Protein AF-A0AAD8MDJ8-F1 (afdb_monomer)

pLDDT: mean 72.43, std 22.53, range [22.5, 95.06]

Foldseek 3Di:
DDDDDDDDDPVPPPDDDLQDALDWPDPPDPADEDADQDQAADPVNVVVCVVRVHSYYDHPPVVVVVVCVVVVHDDDTDWGQDGNPDPDDRVVSNVVRVVSRVVVVVVVVVVVCVVCVPDDPVRD

Solvent-accessible surface area (backbone atoms only — not comparable to full-atom values): 8045 Å² total; per-residue (Å²): 134,91,80,88,85,72,96,75,65,87,90,61,83,82,79,83,76,90,89,53,67,73,42,73,56,76,87,76,65,98,72,31,74,37,62,43,94,53,92,73,80,52,75,67,53,49,53,51,33,62,76,58,62,37,80,45,78,47,64,48,64,59,62,53,50,51,56,24,60,77,70,73,48,85,89,87,86,58,64,40,37,49,54,88,93,48,97,58,61,59,72,58,38,29,64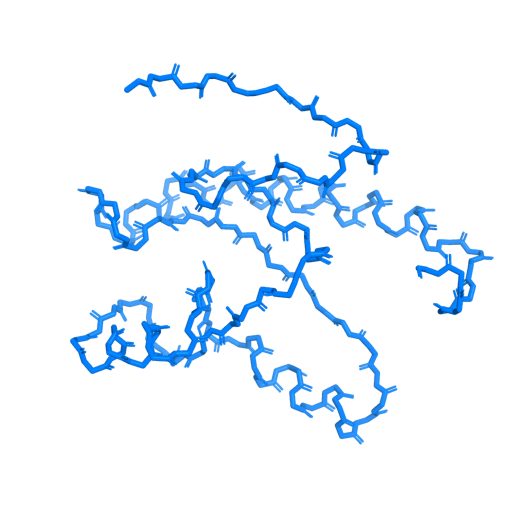,72,30,42,67,61,32,50,56,49,46,52,53,50,51,52,52,49,52,62,66,45,62,97,57,57,78,92,74,107

Radius of gyration: 15.6 Å; Cα contacts (8 Å, |Δi|>4): 116; chains: 1; bounding box: 33×32×45 Å

Structure (mmCIF, N/CA/C/O backbone):
data_AF-A0AAD8MDJ8-F1
#
_entry.id   AF-A0AAD8MDJ8-F1
#
loop_
_atom_site.group_PDB
_atom_site.id
_atom_site.type_symbol
_atom_site.label_atom_id
_atom_site.label_alt_id
_atom_site.label_comp_id
_atom_site.label_asym_id
_atom_site.label_entity_id
_atom_site.label_seq_id
_atom_site.pdbx_PDB_ins_code
_atom_site.Cartn_x
_atom_site.Cartn_y
_atom_site.Cartn_z
_atom_site.occupancy
_atom_site.B_iso_or_equiv
_atom_site.auth_seq_id
_atom_site.auth_comp_id
_atom_site.auth_asym_id
_atom_site.auth_atom_id
_atom_site.pdbx_PDB_model_num
ATOM 1 N N . MET A 1 1 ? -5.016 0.147 -24.666 1.00 30.67 1 MET A N 1
ATOM 2 C CA . MET A 1 1 ? -6.167 1.063 -24.477 1.00 30.67 1 MET A CA 1
ATOM 3 C C . MET A 1 1 ? -5.884 1.910 -23.249 1.00 30.67 1 MET A C 1
ATOM 5 O O . MET A 1 1 ? -5.880 1.381 -22.150 1.00 30.67 1 MET A O 1
ATOM 9 N N . THR A 1 2 ? -5.582 3.192 -23.434 1.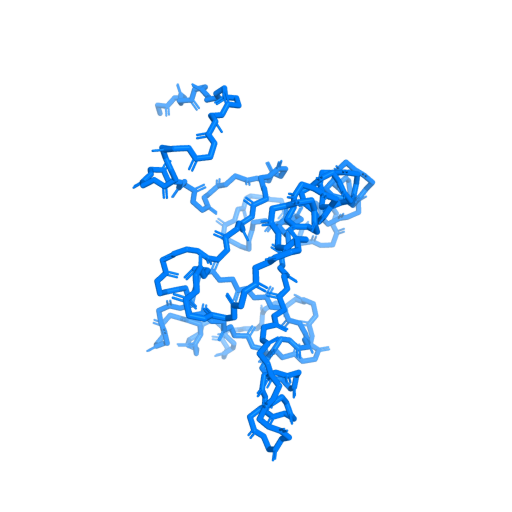00 23.31 2 THR A N 1
ATOM 10 C CA . THR A 1 2 ? -5.227 4.114 -22.348 1.00 23.31 2 THR A CA 1
ATOM 11 C C . THR A 1 2 ? -6.493 4.562 -21.631 1.00 23.31 2 THR A C 1
ATOM 13 O O . THR A 1 2 ? -7.296 5.297 -22.203 1.00 23.31 2 THR A O 1
ATOM 16 N N . LYS A 1 3 ? -6.698 4.114 -20.391 1.00 22.94 3 LYS A N 1
ATOM 17 C CA . LYS A 1 3 ? -7.757 4.655 -19.536 1.00 22.94 3 LYS A CA 1
ATOM 18 C C . LYS A 1 3 ? -7.152 5.696 -18.600 1.00 22.94 3 LYS A C 1
ATOM 20 O O . LYS A 1 3 ? -6.310 5.369 -17.770 1.00 22.94 3 LYS A O 1
ATOM 25 N N . ILE A 1 4 ? -7.540 6.951 -18.789 1.00 22.50 4 ILE A N 1
ATOM 26 C CA . ILE A 1 4 ? -7.231 8.078 -17.902 1.00 22.50 4 ILE A CA 1
ATOM 27 C C . ILE A 1 4 ? -8.256 8.029 -16.766 1.00 22.50 4 ILE A C 1
ATOM 29 O O . ILE A 1 4 ? -9.451 7.980 -17.054 1.00 22.50 4 ILE A O 1
ATOM 33 N N . TYR A 1 5 ? -7.818 8.051 -15.505 1.00 29.84 5 TYR A N 1
ATOM 34 C CA . TYR A 1 5 ? -8.729 8.120 -14.360 1.00 29.84 5 TYR A CA 1
ATOM 35 C C . TYR A 1 5 ? -8.388 9.284 -13.434 1.00 29.84 5 TYR A C 1
ATOM 37 O O . TYR A 1 5 ? -7.246 9.724 -13.331 1.00 29.84 5 TYR A O 1
ATOM 45 N N . ARG A 1 6 ? -9.455 9.812 -12.839 1.00 24.86 6 ARG A N 1
ATOM 46 C CA . ARG A 1 6 ? -9.582 11.064 -12.094 1.00 24.86 6 ARG A CA 1
ATOM 47 C C . ARG A 1 6 ? -9.872 10.702 -10.635 1.00 24.86 6 ARG A C 1
ATOM 49 O O . ARG A 1 6 ? -10.579 9.726 -10.415 1.00 24.86 6 ARG A O 1
ATOM 56 N N . LEU A 1 7 ? -9.377 11.493 -9.679 1.00 28.75 7 LEU A N 1
ATOM 57 C CA . LEU A 1 7 ? -9.684 11.376 -8.242 1.00 28.75 7 LEU A CA 1
ATOM 58 C C . LEU A 1 7 ? -11.177 11.082 -7.999 1.00 28.75 7 LEU A C 1
ATOM 60 O O . LEU A 1 7 ? -12.029 11.868 -8.425 1.00 28.75 7 LEU A O 1
ATOM 64 N N . VAL A 1 8 ? -11.477 9.967 -7.323 1.00 29.80 8 VAL A N 1
ATOM 65 C CA . VAL A 1 8 ? -12.847 9.534 -7.008 1.00 29.80 8 VAL A CA 1
ATOM 66 C C . VAL A 1 8 ? -13.108 9.706 -5.502 1.00 29.80 8 VAL A C 1
ATOM 68 O O . VAL A 1 8 ? -12.273 9.299 -4.697 1.00 29.80 8 VAL A O 1
ATOM 71 N N . PRO A 1 9 ? -14.232 10.321 -5.086 1.00 27.47 9 PRO A N 1
ATOM 72 C CA . PRO A 1 9 ? -14.586 10.471 -3.673 1.00 27.47 9 PRO A CA 1
ATOM 73 C C . PRO A 1 9 ? -14.870 9.126 -2.975 1.00 27.47 9 PRO A C 1
ATOM 75 O O . PRO A 1 9 ? -15.373 8.189 -3.597 1.00 27.47 9 PRO A O 1
ATOM 78 N N . MET A 1 10 ? -14.622 9.077 -1.655 1.00 33.41 10 MET A N 1
ATOM 79 C CA . MET A 1 10 ? -14.717 7.898 -0.764 1.00 33.41 10 MET A CA 1
ATOM 80 C C . MET A 1 10 ? -16.022 7.078 -0.837 1.00 33.41 10 MET A C 1
ATOM 82 O O . MET A 1 10 ? -16.058 5.950 -0.362 1.00 33.41 10 MET A O 1
ATOM 86 N N . SER A 1 11 ? -17.100 7.593 -1.428 1.00 31.06 11 SER A N 1
ATOM 87 C CA . SER A 1 11 ? -18.355 6.850 -1.612 1.00 31.06 11 SER A CA 1
ATOM 88 C C . SER A 1 11 ? -18.330 5.836 -2.767 1.00 31.06 11 SER A C 1
ATOM 90 O O . SER A 1 11 ? -19.312 5.126 -2.963 1.00 31.06 11 SER A O 1
ATOM 92 N N . SER A 1 12 ? -17.246 5.776 -3.551 1.00 32.59 12 SER A N 1
ATOM 93 C CA . SER A 1 12 ? -17.175 5.009 -4.809 1.00 32.59 12 SER A CA 1
ATOM 94 C C . SER A 1 12 ? -15.964 4.062 -4.896 1.00 32.59 12 SER A C 1
ATOM 96 O O . SER A 1 12 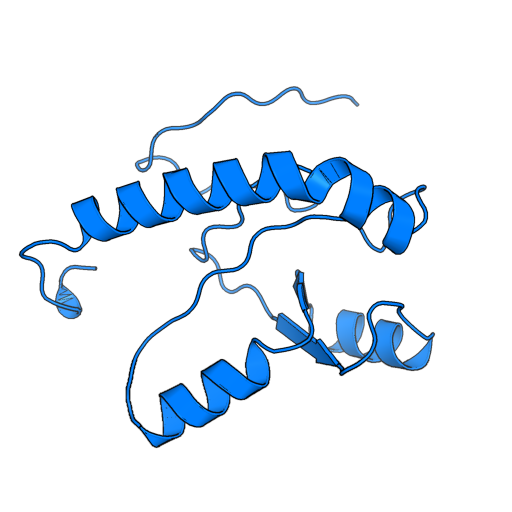? -15.519 3.744 -5.993 1.00 32.59 12 SER A O 1
ATOM 98 N N . VAL A 1 13 ? -15.427 3.602 -3.759 1.00 39.31 13 VAL A N 1
ATOM 99 C CA . VAL A 1 13 ? -14.199 2.773 -3.624 1.00 39.31 13 VAL A CA 1
ATOM 100 C C . VAL A 1 13 ? -14.381 1.326 -4.146 1.00 39.31 13 VAL A C 1
ATOM 102 O O . VAL A 1 13 ? -13.808 0.392 -3.616 1.00 39.31 13 VAL A O 1
ATOM 105 N N . LYS A 1 14 ? -15.209 1.098 -5.173 1.00 30.16 14 LYS A N 1
ATOM 106 C CA . LYS A 1 14 ? -15.484 -0.242 -5.730 1.00 30.16 14 LYS A CA 1
ATOM 107 C C . LYS A 1 14 ? -14.780 -0.548 -7.054 1.00 30.16 14 LYS A C 1
ATOM 109 O O . LYS A 1 14 ? -14.906 -1.661 -7.540 1.00 30.16 14 LYS A O 1
ATOM 114 N N . ASP A 1 15 ? -14.049 0.406 -7.630 1.00 34.50 15 ASP A N 1
ATOM 115 C CA . ASP A 1 15 ? -13.434 0.255 -8.956 1.00 34.50 15 ASP A CA 1
ATOM 116 C C . ASP A 1 15 ? -11.986 0.786 -8.965 1.00 34.50 15 ASP A C 1
ATOM 118 O O . ASP A 1 15 ? -11.718 1.857 -9.518 1.00 34.50 15 ASP A O 1
ATOM 122 N N . MET A 1 16 ? -11.040 0.076 -8.334 1.00 40.84 16 MET A N 1
ATOM 123 C CA . MET A 1 16 ? -9.625 0.479 -8.305 1.00 40.84 16 MET A CA 1
ATOM 124 C C . MET A 1 16 ? -8.720 -0.532 -9.024 1.00 40.84 16 MET A C 1
ATOM 126 O O . MET A 1 16 ? -8.819 -1.735 -8.814 1.00 40.84 16 MET A O 1
ATOM 130 N N . ASP A 1 17 ? -7.867 -0.017 -9.913 1.00 41.00 17 ASP A N 1
ATOM 131 C CA . ASP A 1 17 ? -7.021 -0.771 -10.846 1.00 41.00 17 ASP A CA 1
ATOM 132 C C . ASP A 1 17 ? -5.572 -0.801 -10.331 1.00 41.00 17 ASP A C 1
ATOM 134 O O . ASP A 1 17 ? -4.942 0.252 -10.207 1.00 41.00 17 ASP A O 1
ATOM 138 N N . SER A 1 18 ? -5.062 -1.992 -10.003 1.00 41.53 18 SER A N 1
ATOM 139 C CA . SER A 1 18 ? -3.753 -2.224 -9.372 1.00 41.53 18 SER A CA 1
ATOM 140 C C . SER A 1 18 ? -2.554 -2.047 -10.313 1.00 41.53 18 SER A C 1
ATOM 142 O O . SER A 1 18 ? -1.416 -2.171 -9.874 1.00 41.53 18 SER A O 1
ATOM 144 N N . THR A 1 19 ? -2.768 -1.740 -11.597 1.00 38.84 19 THR A N 1
ATOM 145 C CA . THR A 1 19 ? -1.709 -1.756 -12.622 1.00 38.84 19 THR A CA 1
ATOM 146 C C . THR A 1 19 ? -1.076 -0.382 -12.910 1.00 38.84 19 THR A C 1
ATOM 148 O O . THR A 1 19 ? -0.642 -0.141 -14.041 1.00 38.84 19 THR A O 1
ATOM 151 N N . LYS A 1 20 ? -1.080 0.582 -11.970 1.00 41.00 20 LYS A N 1
ATOM 152 C CA . LYS A 1 20 ? -0.523 1.934 -12.214 1.00 41.00 20 LYS A CA 1
ATOM 153 C C . LYS A 1 20 ? 0.279 2.521 -11.045 1.00 41.00 20 LYS A C 1
ATOM 155 O O . LYS A 1 20 ? -0.244 2.576 -9.931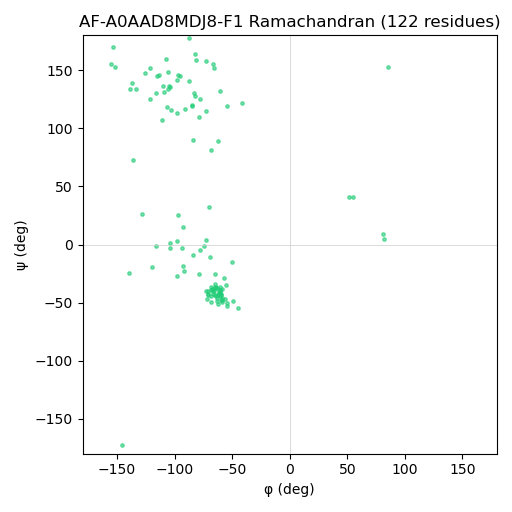 1.00 41.00 20 LYS A O 1
ATOM 160 N N . PRO A 1 21 ? 1.467 3.101 -11.307 1.00 39.34 21 PRO A N 1
ATOM 161 C CA . PRO A 1 21 ? 2.221 3.842 -10.298 1.00 39.34 21 PRO A CA 1
ATOM 162 C C . PRO A 1 21 ? 1.487 5.124 -9.873 1.00 39.34 21 PRO A C 1
ATOM 164 O O . PRO A 1 21 ? 0.667 5.667 -10.623 1.00 39.34 21 PRO A O 1
ATOM 167 N N . GLY A 1 22 ? 1.760 5.626 -8.665 1.00 37.78 22 GLY A N 1
ATOM 168 C CA . GLY A 1 22 ? 1.168 6.880 -8.171 1.00 37.78 22 GLY A CA 1
ATOM 169 C C . GLY A 1 22 ? -0.252 6.755 -7.603 1.00 37.78 22 GLY A C 1
ATOM 170 O O . GLY A 1 22 ? -0.894 7.772 -7.346 1.00 37.78 22 GLY A O 1
ATOM 171 N N . HIS A 1 23 ? -0.756 5.533 -7.424 1.00 42.56 23 HIS A N 1
ATOM 172 C CA . HIS A 1 23 ? -2.083 5.265 -6.870 1.00 42.56 23 HIS A CA 1
ATOM 173 C C . HIS A 1 23 ? -1.956 4.768 -5.422 1.00 42.56 23 HIS A C 1
ATOM 175 O O . HIS A 1 23 ? -1.099 3.948 -5.092 1.00 42.56 23 HIS A O 1
ATOM 181 N N . ILE A 1 24 ? -2.809 5.286 -4.538 1.00 39.31 24 ILE A N 1
ATOM 182 C CA . ILE A 1 24 ? -2.897 4.822 -3.151 1.00 39.31 24 ILE A CA 1
ATOM 183 C C . ILE A 1 24 ? -3.827 3.620 -3.138 1.00 39.31 24 ILE A C 1
ATOM 185 O O . ILE A 1 24 ? -5.007 3.754 -3.465 1.00 39.31 24 ILE A O 1
ATOM 189 N N . MET A 1 25 ? -3.316 2.463 -2.728 1.00 40.38 25 MET A N 1
ATOM 190 C CA . MET A 1 25 ? -4.160 1.306 -2.472 1.00 40.38 25 MET A CA 1
ATOM 191 C C . MET A 1 25 ? -4.722 1.396 -1.054 1.00 40.38 25 MET A C 1
ATOM 193 O O . MET A 1 25 ? -4.109 0.956 -0.086 1.00 40.38 25 MET A O 1
ATOM 197 N N . LEU A 1 26 ? -5.890 2.028 -0.916 1.00 36.94 26 LEU A N 1
ATOM 198 C CA . LEU A 1 26 ? -6.682 1.922 0.306 1.00 36.94 26 LEU A CA 1
ATOM 199 C C . LEU A 1 26 ? -7.293 0.517 0.351 1.00 36.94 26 LEU A C 1
ATOM 201 O O . LEU A 1 26 ? -8.079 0.147 -0.519 1.00 36.94 26 LEU A O 1
ATOM 205 N N . LEU A 1 27 ? -6.879 -0.264 1.347 1.00 41.06 27 LEU A N 1
ATOM 206 C CA . LEU A 1 27 ? -7.310 -1.638 1.595 1.00 41.06 27 LEU A CA 1
ATOM 207 C C . LEU A 1 27 ? -8.816 -1.699 1.889 1.00 41.06 27 LEU A C 1
ATOM 209 O O . LEU A 1 27 ? -9.225 -1.578 3.040 1.00 41.06 27 LEU A O 1
ATOM 213 N N . ALA A 1 28 ? -9.639 -1.852 0.851 1.00 31.59 28 ALA A N 1
ATOM 214 C CA . ALA A 1 28 ? -11.087 -2.047 0.980 1.00 31.59 28 ALA A CA 1
ATOM 215 C C . ALA A 1 28 ? -11.583 -3.378 0.380 1.00 31.59 28 ALA A C 1
ATOM 217 O O . ALA A 1 28 ? -12.638 -3.861 0.782 1.00 31.59 28 ALA A O 1
ATOM 218 N N . ASP A 1 29 ? -10.802 -4.002 -0.506 1.00 31.59 29 ASP A N 1
ATOM 219 C CA . ASP A 1 29 ? -11.052 -5.336 -1.069 1.00 31.59 29 ASP A CA 1
ATOM 220 C C . ASP A 1 29 ? -10.051 -6.354 -0.479 1.00 31.59 29 ASP A C 1
ATOM 222 O O . ASP A 1 29 ? -9.020 -5.926 0.052 1.00 31.59 29 ASP A O 1
ATOM 226 N N . PRO A 1 30 ? -10.318 -7.680 -0.506 1.00 45.19 30 PRO A N 1
ATOM 227 C CA . PRO A 1 30 ? -9.416 -8.692 0.048 1.00 45.19 30 PRO A CA 1
ATOM 228 C C . PRO A 1 30 ? -8.135 -8.775 -0.792 1.00 45.19 30 PRO A C 1
ATOM 230 O O . PRO A 1 30 ? -7.988 -9.611 -1.674 1.00 45.19 30 PRO A O 1
ATOM 233 N N . ILE A 1 31 ? -7.223 -7.851 -0.527 1.00 53.59 31 ILE A N 1
ATOM 234 C CA . ILE A 1 31 ? -5.912 -7.744 -1.148 1.00 53.59 31 ILE A CA 1
ATOM 235 C C . ILE A 1 31 ? -4.969 -8.659 -0.377 1.00 53.59 31 ILE A C 1
ATOM 237 O O . ILE A 1 31 ? -4.753 -8.471 0.824 1.00 53.59 31 ILE A O 1
ATOM 241 N N . THR A 1 32 ? -4.390 -9.639 -1.066 1.00 60.09 32 THR A N 1
ATOM 242 C CA . THR A 1 32 ? -3.352 -10.484 -0.480 1.00 60.09 32 TH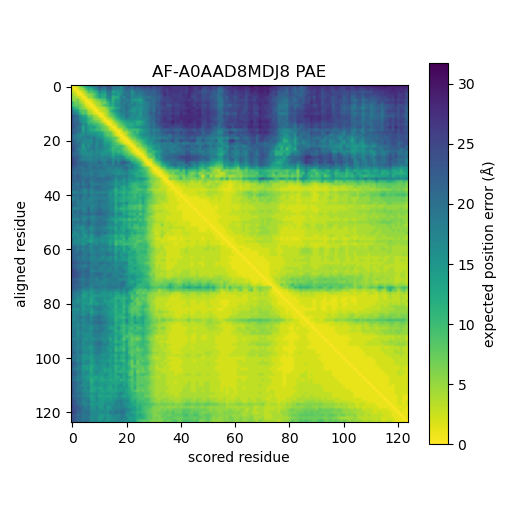R A CA 1
ATOM 243 C C . THR A 1 32 ? -1.997 -9.784 -0.584 1.00 60.09 32 THR A C 1
ATOM 245 O O . THR A 1 32 ? -1.606 -9.299 -1.648 1.00 60.09 32 THR A O 1
ATOM 248 N N . PHE A 1 33 ? -1.280 -9.725 0.538 1.00 63.66 33 PHE A N 1
ATOM 249 C CA . PHE A 1 33 ? 0.085 -9.209 0.616 1.00 63.66 33 PHE A CA 1
ATOM 250 C C . PHE A 1 33 ? 1.094 -10.343 0.516 1.00 63.66 33 PHE A C 1
ATOM 252 O O . PHE A 1 33 ? 0.891 -11.414 1.096 1.00 63.66 33 PHE A O 1
ATOM 259 N N . LYS A 1 34 ? 2.233 -10.076 -0.126 1.00 72.25 34 LYS A N 1
ATOM 260 C CA . LYS A 1 34 ? 3.420 -10.915 0.028 1.00 72.25 34 LYS A CA 1
ATOM 261 C C . LYS A 1 34 ? 4.598 -10.105 0.559 1.00 72.25 34 LYS A C 1
ATOM 263 O O . LYS A 1 34 ? 5.013 -9.134 -0.064 1.00 72.25 34 LYS A O 1
ATOM 268 N N . VAL A 1 35 ? 5.158 -10.583 1.670 1.00 68.81 35 VAL A N 1
ATOM 269 C CA . VAL A 1 35 ? 6.398 -10.072 2.262 1.00 68.81 35 VAL A CA 1
ATOM 270 C C . VAL A 1 35 ? 7.595 -10.921 1.860 1.00 68.81 35 VAL A C 1
ATOM 272 O O . VAL A 1 35 ? 7.514 -12.156 1.826 1.00 68.81 35 VAL A O 1
ATOM 275 N N . GLY A 1 36 ? 8.706 -10.236 1.614 1.00 80.25 36 GLY A N 1
ATOM 276 C CA . GLY A 1 36 ? 10.060 -10.769 1.707 1.00 80.25 36 GLY A CA 1
ATOM 277 C C . GLY A 1 36 ? 11.049 -9.630 1.957 1.00 80.25 36 GLY A C 1
ATOM 278 O O . GLY A 1 36 ? 10.783 -8.501 1.567 1.00 80.25 36 GLY A O 1
ATOM 279 N N . ASP A 1 37 ? 12.208 -9.918 2.547 1.00 88.44 37 ASP A N 1
ATOM 280 C CA . ASP A 1 37 ? 13.209 -8.899 2.929 1.00 88.44 37 ASP A CA 1
ATOM 281 C C . ASP A 1 37 ? 13.973 -8.281 1.737 1.00 88.44 37 ASP A C 1
ATOM 283 O O . ASP A 1 37 ? 14.932 -7.529 1.908 1.00 88.44 37 ASP A O 1
ATOM 287 N N . SER A 1 38 ? 13.611 -8.657 0.509 1.00 89.75 38 SER A N 1
ATOM 288 C CA . SER A 1 38 ? 14.267 -8.216 -0.723 1.00 89.75 38 SER A CA 1
ATOM 289 C C . SER A 1 38 ? 13.358 -7.278 -1.498 1.00 89.75 38 SER A C 1
ATOM 291 O O . SER A 1 38 ? 12.176 -7.570 -1.665 1.00 89.75 38 SER A O 1
ATOM 293 N N . LEU A 1 39 ? 13.911 -6.181 -2.021 1.00 87.31 39 LEU A N 1
ATOM 294 C CA . LEU A 1 39 ? 13.181 -5.262 -2.900 1.00 87.31 39 LEU A CA 1
ATOM 295 C C . LEU A 1 39 ? 12.870 -5.922 -4.250 1.00 87.31 39 LEU A C 1
ATOM 297 O O . LEU A 1 39 ? 11.717 -5.940 -4.677 1.00 87.31 39 LEU A O 1
ATOM 301 N N . GLU A 1 40 ? 13.883 -6.525 -4.866 1.00 87.62 40 GLU A N 1
ATOM 302 C CA . GLU A 1 40 ? 13.746 -7.259 -6.124 1.00 87.62 40 GLU A CA 1
ATOM 303 C C . GLU A 1 40 ? 13.018 -8.596 -5.922 1.00 87.62 40 GLU A C 1
ATOM 305 O O . GLU A 1 40 ? 12.975 -9.142 -4.817 1.00 87.62 40 GLU A O 1
ATOM 310 N N . MET A 1 41 ? 12.443 -9.124 -7.002 1.00 86.25 41 MET A N 1
ATOM 311 C CA . MET A 1 41 ? 11.703 -10.386 -7.011 1.00 86.25 41 MET A CA 1
ATOM 312 C C . MET A 1 41 ? 12.528 -11.468 -7.709 1.00 86.25 41 MET A C 1
ATOM 314 O O . MET A 1 41 ? 12.837 -11.351 -8.895 1.00 86.25 41 MET A O 1
ATOM 318 N N . CYS A 1 42 ? 12.888 -12.537 -6.995 1.00 88.56 42 CYS A N 1
ATOM 319 C CA . CYS A 1 42 ? 13.456 -13.716 -7.650 1.00 88.56 42 CYS A CA 1
ATOM 320 C C . CYS A 1 42 ? 12.339 -14.621 -8.217 1.00 88.56 42 CYS A C 1
ATOM 322 O O . CYS A 1 42 ? 11.183 -14.503 -7.803 1.00 88.56 42 CYS A O 1
ATOM 324 N N . PRO A 1 43 ? 12.643 -15.570 -9.125 1.00 90.06 43 PRO A N 1
ATOM 325 C CA . PRO A 1 43 ? 11.624 -16.462 -9.695 1.00 90.06 43 PRO A CA 1
ATOM 326 C C . PRO A 1 43 ? 10.852 -17.277 -8.644 1.00 90.06 43 PRO A C 1
ATOM 328 O O . PRO A 1 43 ? 9.693 -17.642 -8.838 1.00 90.06 43 PRO A O 1
ATOM 331 N N . GLN A 1 44 ? 11.489 -17.580 -7.510 1.00 90.06 44 GLN A N 1
ATOM 332 C CA . GLN A 1 44 ? 10.832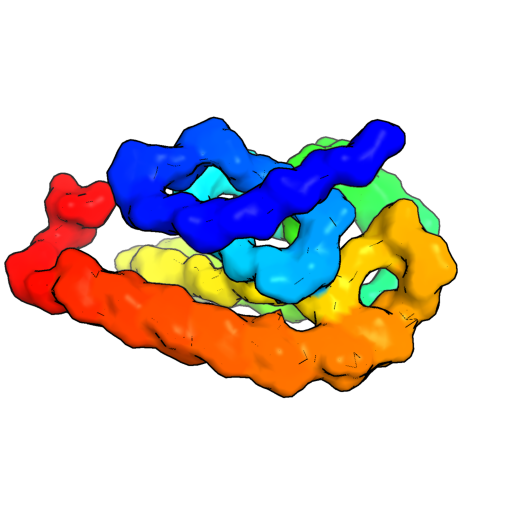 -18.242 -6.388 1.00 90.06 44 GLN A CA 1
ATOM 333 C C . GLN A 1 44 ? 9.804 -17.314 -5.730 1.00 90.06 44 GLN A C 1
ATOM 335 O O . GLN A 1 44 ? 8.679 -17.752 -5.488 1.00 90.06 44 GLN A O 1
ATOM 340 N N . ASP A 1 45 ? 10.146 -16.046 -5.497 1.00 85.69 45 ASP A N 1
ATOM 341 C CA . ASP A 1 45 ? 9.219 -15.052 -4.943 1.00 85.69 45 ASP A CA 1
ATOM 342 C C . ASP A 1 45 ? 8.010 -14.858 -5.860 1.00 85.69 45 ASP A C 1
ATOM 344 O O . ASP A 1 45 ? 6.877 -14.893 -5.383 1.00 85.69 45 ASP A O 1
ATOM 348 N N . GLU A 1 46 ? 8.240 -14.757 -7.172 1.00 85.94 46 GLU A N 1
ATOM 349 C CA . GLU A 1 46 ? 7.189 -14.657 -8.192 1.00 85.94 46 GLU A CA 1
ATOM 350 C C . GLU A 1 46 ? 6.210 -15.835 -8.105 1.00 85.94 46 GLU A C 1
ATOM 352 O O . GLU A 1 46 ? 4.994 -15.647 -8.043 1.00 85.94 46 GLU A O 1
ATOM 357 N N . SER A 1 47 ? 6.732 -17.063 -8.005 1.00 86.06 47 SER A N 1
ATOM 358 C CA . SER A 1 47 ? 5.892 -18.257 -7.874 1.00 86.06 47 SER A CA 1
ATOM 359 C C . SER A 1 47 ? 5.012 -18.223 -6.619 1.00 86.06 47 SER A C 1
ATOM 361 O O . SER A 1 47 ? 3.852 -18.636 -6.668 1.00 86.06 47 SER A O 1
ATOM 363 N N . PHE A 1 48 ? 5.524 -17.687 -5.503 1.00 83.31 48 PHE A N 1
ATOM 364 C CA . PHE A 1 48 ? 4.742 -17.521 -4.281 1.00 83.31 48 PHE A CA 1
ATOM 365 C C . PHE A 1 48 ? 3.720 -16.393 -4.401 1.00 83.31 48 PHE A C 1
ATOM 367 O O . PHE A 1 48 ? 2.606 -16.559 -3.914 1.00 83.31 48 PHE A O 1
ATOM 374 N N . ILE A 1 49 ? 4.067 -15.271 -5.029 1.00 81.19 49 ILE A N 1
ATOM 375 C CA . ILE A 1 49 ? 3.153 -14.144 -5.261 1.00 81.19 49 ILE A CA 1
ATOM 376 C C . ILE A 1 49 ? 1.945 -14.613 -6.074 1.00 81.19 49 ILE A C 1
ATOM 378 O O . ILE A 1 49 ? 0.812 -14.431 -5.635 1.00 81.19 49 ILE A O 1
ATOM 382 N N . ILE A 1 50 ? 2.186 -15.326 -7.179 1.00 83.25 50 ILE A N 1
ATOM 383 C CA . ILE A 1 50 ? 1.131 -15.889 -8.031 1.00 83.25 50 ILE A CA 1
ATOM 384 C C . ILE A 1 50 ? 0.303 -16.928 -7.265 1.00 83.25 50 ILE A C 1
ATOM 386 O O . ILE A 1 50 ? -0.924 -16.895 -7.304 1.00 83.25 50 ILE A O 1
ATOM 390 N N . ALA A 1 51 ? 0.949 -17.845 -6.535 1.00 84.44 51 ALA A N 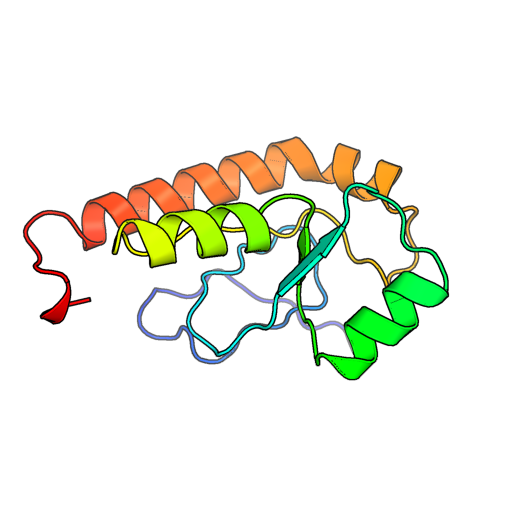1
ATOM 391 C CA . ALA A 1 51 ? 0.244 -18.893 -5.793 1.00 84.44 51 ALA A CA 1
ATOM 392 C C . ALA A 1 51 ? -0.640 -18.356 -4.653 1.00 84.44 51 ALA A C 1
ATOM 394 O O . ALA A 1 51 ? -1.588 -19.032 -4.257 1.00 84.44 51 ALA A O 1
ATOM 395 N N . ASN A 1 52 ? -0.323 -17.173 -4.117 1.00 79.50 52 ASN A N 1
ATOM 396 C CA . ASN A 1 52 ? -1.098 -16.515 -3.064 1.00 79.50 52 ASN A CA 1
ATOM 397 C C . ASN A 1 52 ? -2.063 -15.448 -3.606 1.00 79.50 52 ASN A C 1
ATOM 399 O O . ASN A 1 52 ? -2.718 -14.792 -2.803 1.00 79.50 52 ASN A O 1
ATOM 403 N N . ASP A 1 53 ? -2.161 -15.267 -4.928 1.00 80.56 53 ASP A N 1
ATOM 404 C CA . ASP A 1 53 ? -2.976 -14.212 -5.551 1.00 80.56 53 ASP A CA 1
ATOM 405 C C . ASP A 1 53 ? -2.664 -12.820 -4.961 1.00 80.56 53 ASP A C 1
ATOM 407 O O . ASP A 1 53 ? -3.547 -12.029 -4.623 1.00 80.56 53 ASP A O 1
ATOM 411 N N . ALA A 1 54 ? -1.371 -12.554 -4.727 1.00 77.81 54 ALA A N 1
ATOM 412 C CA . ALA A 1 54 ? -0.922 -11.331 -4.077 1.00 77.81 54 ALA A CA 1
ATOM 413 C C . ALA A 1 54 ? -0.935 -10.149 -5.049 1.00 77.81 54 ALA A C 1
ATOM 415 O O . ALA A 1 54 ? -0.306 -10.183 -6.103 1.00 77.81 54 ALA A O 1
ATOM 416 N N . THR A 1 55 ? -1.631 -9.080 -4.661 1.00 82.25 55 THR A N 1
ATOM 417 C CA . THR A 1 55 ? -1.740 -7.847 -5.458 1.00 82.25 55 THR A CA 1
ATOM 418 C C . THR A 1 55 ? -0.659 -6.833 -5.089 1.00 82.25 55 THR A C 1
ATOM 420 O O . THR A 1 55 ? -0.347 -5.949 -5.881 1.00 82.25 55 THR A O 1
ATOM 423 N N . VAL A 1 56 ? -0.094 -6.932 -3.880 1.00 84.75 56 VAL A N 1
ATOM 424 C CA . VAL A 1 56 ? 0.937 -6.010 -3.387 1.00 84.75 56 VAL A CA 1
ATOM 425 C C . VAL A 1 56 ? 2.085 -6.783 -2.755 1.00 84.75 56 VAL A C 1
ATOM 427 O O . VAL A 1 56 ? 1.875 -7.675 -1.928 1.00 84.75 56 VAL A O 1
ATOM 430 N N . LYS A 1 57 ? 3.308 -6.395 -3.118 1.00 85.38 57 LYS A N 1
ATOM 431 C CA . LYS A 1 57 ? 4.546 -6.846 -2.484 1.00 85.38 57 LYS A CA 1
ATOM 432 C C . LYS A 1 57 ? 5.096 -5.741 -1.589 1.00 85.38 57 LYS A C 1
ATOM 434 O O . LYS A 1 57 ? 5.159 -4.573 -1.978 1.00 85.38 57 LYS A O 1
ATOM 439 N N . ASP A 1 58 ? 5.522 -6.105 -0.393 1.00 88.31 58 ASP A N 1
ATOM 440 C CA . ASP A 1 58 ? 6.273 -5.227 0.498 1.00 88.31 58 ASP A CA 1
ATOM 441 C C . ASP A 1 58 ? 7.302 -6.018 1.312 1.00 88.31 58 ASP A C 1
ATOM 443 O O . ASP A 1 58 ? 7.564 -7.182 1.003 1.00 88.31 58 ASP A O 1
ATOM 447 N N . MET A 1 59 ? 7.952 -5.371 2.282 1.00 90.69 59 MET A N 1
ATOM 448 C CA . MET A 1 59 ? 9.003 -5.998 3.087 1.00 90.69 59 MET A CA 1
ATOM 449 C C . MET A 1 59 ? 8.616 -6.105 4.571 1.00 90.69 59 MET A C 1
ATOM 451 O O . MET A 1 59 ? 9.382 -6.655 5.349 1.00 90.69 59 MET A O 1
ATOM 455 N N . GLU A 1 60 ? 7.435 -5.620 4.981 1.00 85.81 60 GLU A N 1
ATOM 456 C CA . GLU A 1 60 ? 7.075 -5.504 6.403 1.00 85.81 60 GLU A CA 1
ATOM 457 C C . GLU A 1 60 ? 5.617 -5.875 6.741 1.00 85.81 60 GLU A C 1
ATOM 459 O O . GLU A 1 60 ? 5.323 -6.226 7.884 1.00 85.81 60 GLU A O 1
ATOM 464 N N . GLY A 1 61 ? 4.672 -5.797 5.798 1.00 81.12 61 GLY A N 1
ATOM 465 C CA . GLY A 1 61 ? 3.231 -5.820 6.079 1.00 81.12 61 GLY A CA 1
ATOM 466 C C . GLY A 1 61 ? 2.733 -7.083 6.783 1.00 81.12 61 GLY A C 1
ATOM 467 O O . GLY A 1 61 ? 1.961 -6.998 7.736 1.00 81.12 61 GLY A O 1
ATOM 468 N N . ALA A 1 62 ? 3.205 -8.258 6.368 1.00 80.44 62 ALA A N 1
ATOM 469 C CA . ALA A 1 62 ? 2.897 -9.535 7.016 1.00 80.44 62 ALA A CA 1
ATOM 470 C C . ALA A 1 62 ? 3.456 -9.630 8.446 1.00 80.44 62 ALA A C 1
ATOM 472 O O . ALA A 1 62 ? 2.780 -10.173 9.320 1.00 80.44 62 ALA A O 1
ATOM 473 N N . ASP A 1 63 ? 4.636 -9.066 8.709 1.00 84.69 63 ASP A N 1
ATOM 474 C CA . ASP A 1 63 ? 5.241 -9.067 10.045 1.00 84.69 63 ASP A CA 1
ATOM 475 C C . ASP A 1 63 ? 4.477 -8.132 10.986 1.00 84.69 63 ASP A C 1
ATOM 477 O O . ASP A 1 63 ? 4.158 -8.497 12.123 1.00 84.69 63 ASP A O 1
ATOM 481 N N . VAL A 1 64 ? 4.104 -6.947 10.488 1.00 83.06 64 VAL A N 1
ATOM 482 C CA . VAL A 1 64 ? 3.228 -6.015 11.207 1.00 83.06 64 VAL A CA 1
ATOM 483 C C . VAL A 1 64 ? 1.880 -6.674 11.489 1.00 83.06 64 VAL A C 1
ATOM 485 O O . VAL A 1 64 ? 1.434 -6.657 12.635 1.00 83.06 64 VAL A O 1
ATOM 488 N N . ALA A 1 65 ? 1.255 -7.307 10.492 1.00 80.81 65 ALA A N 1
ATOM 489 C CA . ALA A 1 65 ? -0.020 -8.006 10.650 1.00 80.81 65 ALA A CA 1
ATOM 490 C C . ALA A 1 65 ? 0.063 -9.150 11.671 1.00 80.81 65 ALA A C 1
ATOM 492 O O . ALA A 1 65 ? -0.852 -9.324 12.476 1.00 80.81 65 ALA A O 1
ATOM 493 N N . TYR A 1 66 ? 1.166 -9.899 11.677 1.00 83.31 66 TYR A N 1
ATOM 494 C CA . TYR A 1 66 ? 1.397 -10.978 12.630 1.00 83.31 66 TYR A CA 1
ATOM 495 C C . TYR A 1 66 ? 1.448 -10.457 14.071 1.00 83.31 66 TYR A C 1
ATOM 497 O O . TYR A 1 66 ? 0.718 -10.944 14.936 1.00 83.31 66 TYR A O 1
ATOM 505 N N . VAL A 1 67 ? 2.254 -9.426 14.342 1.00 86.62 67 VAL A N 1
ATOM 506 C CA . VAL A 1 67 ? 2.343 -8.831 15.688 1.00 86.62 67 VAL A CA 1
ATOM 507 C C . VAL A 1 67 ? 1.029 -8.151 16.086 1.00 86.62 67 VAL A C 1
ATOM 509 O O . VAL A 1 67 ? 0.598 -8.258 17.236 1.00 86.62 67 VAL A O 1
ATOM 512 N N . ALA A 1 68 ? 0.364 -7.491 15.141 1.00 81.25 68 ALA A N 1
ATOM 513 C CA . ALA A 1 68 ? -0.935 -6.865 15.340 1.00 81.25 68 ALA A CA 1
ATOM 514 C C . ALA A 1 68 ? -2.007 -7.897 15.737 1.00 81.25 68 ALA A C 1
ATOM 516 O O . ALA A 1 68 ? -2.752 -7.660 16.689 1.00 81.25 68 ALA A O 1
ATOM 517 N N . ASP A 1 69 ? -2.028 -9.081 15.110 1.00 84.25 69 ASP A N 1
ATOM 518 C CA . ASP A 1 69 ? -2.919 -10.173 15.518 1.00 84.25 69 ASP A CA 1
ATOM 519 C C . ASP A 1 69 ? -2.559 -10.733 16.902 1.00 84.25 69 ASP A C 1
ATOM 521 O O . ASP A 1 69 ? -3.457 -10.980 17.711 1.00 84.25 69 ASP A O 1
ATOM 525 N N . LEU A 1 70 ? -1.272 -10.877 17.238 1.00 85.00 70 LEU A N 1
ATOM 526 C CA . LEU A 1 70 ? -0.863 -11.300 18.585 1.00 85.00 70 LEU A CA 1
ATOM 527 C C . LEU A 1 70 ? -1.365 -10.336 19.670 1.00 85.00 70 LEU A C 1
ATOM 529 O O . LEU A 1 70 ? -1.780 -10.774 20.744 1.00 85.00 70 LEU A O 1
ATOM 533 N N . LEU A 1 71 ? -1.348 -9.032 19.382 1.00 90.00 71 LEU A N 1
ATOM 534 C CA . LEU A 1 71 ? -1.746 -7.971 20.311 1.00 90.00 71 LEU A CA 1
ATOM 535 C C . LEU A 1 71 ? -3.213 -7.542 20.174 1.00 90.00 71 LEU A C 1
ATOM 537 O O . LEU A 1 71 ? -3.674 -6.711 20.955 1.00 90.00 71 LEU A O 1
ATOM 541 N N . LYS A 1 72 ? -3.950 -8.108 19.212 1.00 83.62 72 LYS A N 1
ATOM 542 C CA . LYS A 1 72 ? -5.338 -7.744 18.882 1.00 83.62 72 LYS A CA 1
ATOM 543 C C . LYS A 1 72 ? -5.511 -6.250 18.575 1.00 83.62 72 LYS A C 1
ATOM 545 O O . LYS A 1 72 ? -6.497 -5.633 18.973 1.00 83.62 72 LYS A O 1
ATOM 550 N N . VAL A 1 73 ? -4.555 -5.685 17.839 1.00 82.19 73 VAL A N 1
ATOM 551 C CA . VAL A 1 73 ? -4.574 -4.306 17.327 1.00 82.19 73 VAL A CA 1
ATOM 552 C C . VAL A 1 73 ? -4.867 -4.342 15.820 1.00 82.19 73 VAL A C 1
ATOM 554 O O . VAL A 1 73 ? -4.279 -5.163 15.126 1.00 82.19 73 VAL A O 1
ATOM 557 N N . PRO A 1 74 ? -5.770 -3.508 15.278 1.00 75.81 74 PRO A N 1
ATOM 558 C CA . PRO A 1 74 ? -6.104 -3.549 13.854 1.00 75.81 74 PRO A CA 1
ATOM 559 C C . PRO A 1 74 ? -5.188 -2.678 12.969 1.00 75.81 74 PRO A C 1
ATOM 561 O O . PRO A 1 74 ? -4.920 -1.527 13.302 1.00 75.81 74 PRO A O 1
ATOM 564 N N . GLY A 1 75 ? -4.852 -3.199 11.780 1.00 70.12 75 GLY A N 1
ATOM 565 C CA . GLY A 1 75 ? -4.620 -2.433 10.542 1.00 70.12 75 GLY A CA 1
ATOM 566 C C . GLY A 1 75 ? -3.226 -1.835 10.282 1.00 70.12 75 GLY A C 1
ATOM 567 O O . GLY A 1 75 ? -2.480 -1.495 11.195 1.00 70.12 75 GLY A O 1
ATOM 568 N N . PHE A 1 76 ? -2.908 -1.667 8.993 1.00 73.25 76 PHE A N 1
ATOM 569 C CA . PHE A 1 76 ? -1.797 -0.868 8.453 1.00 73.25 76 PHE A CA 1
ATOM 570 C C . PHE A 1 76 ? -2.150 -0.396 7.023 1.00 73.25 76 PHE A C 1
ATOM 572 O O . PHE A 1 76 ? -3.141 -0.855 6.457 1.00 73.25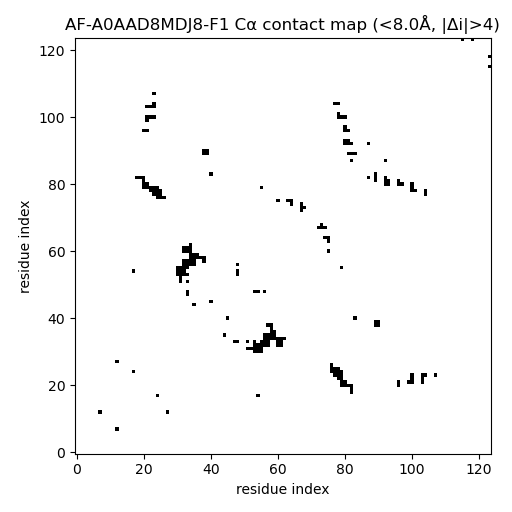 76 PHE A O 1
ATOM 579 N N . TYR A 1 77 ? -1.367 0.518 6.436 1.00 79.19 77 TYR A N 1
ATOM 580 C CA . TYR A 1 77 ? -1.582 1.053 5.079 1.00 79.19 77 TYR A CA 1
ATOM 581 C C . TYR A 1 77 ? -0.370 0.788 4.184 1.00 79.19 77 TYR A C 1
ATOM 583 O O . TYR A 1 77 ? 0.761 0.772 4.667 1.00 79.19 77 TYR A O 1
ATOM 591 N N . LYS A 1 78 ? -0.596 0.663 2.872 1.00 81.31 78 LYS A N 1
ATOM 592 C CA . LYS A 1 78 ? 0.463 0.543 1.863 1.00 81.31 78 LYS A CA 1
ATOM 593 C C . LYS A 1 78 ? 0.136 1.409 0.649 1.00 81.31 78 LYS A C 1
ATOM 595 O O . LYS A 1 78 ? -1.005 1.463 0.202 1.00 81.31 78 LYS A O 1
ATOM 600 N N . ALA A 1 79 ? 1.149 2.074 0.105 1.00 82.88 79 ALA A N 1
ATOM 601 C CA . ALA A 1 79 ? 1.054 2.796 -1.157 1.00 82.88 79 ALA A CA 1
ATOM 602 C C . ALA A 1 79 ? 1.977 2.154 -2.199 1.00 82.88 79 ALA A C 1
ATOM 604 O O . ALA A 1 79 ? 3.043 1.643 -1.847 1.00 82.88 79 ALA A O 1
ATOM 605 N N . VAL A 1 80 ? 1.544 2.155 -3.461 1.00 86.31 80 VAL A N 1
ATOM 606 C CA . VAL A 1 80 ? 2.253 1.501 -4.568 1.00 86.31 80 VAL A CA 1
ATOM 607 C C . VAL A 1 80 ? 3.207 2.498 -5.216 1.00 86.31 80 VAL A C 1
ATOM 609 O O . VAL A 1 80 ? 2.789 3.527 -5.752 1.00 86.31 80 VAL A O 1
ATOM 612 N N . THR A 1 81 ? 4.496 2.190 -5.139 1.00 85.06 81 THR A N 1
ATOM 613 C CA . THR A 1 81 ? 5.599 2.997 -5.677 1.00 85.06 81 THR A CA 1
ATOM 614 C C . THR A 1 81 ? 6.079 2.523 -7.041 1.00 85.06 81 THR A C 1
ATOM 616 O O . THR A 1 81 ? 6.555 3.335 -7.825 1.00 85.06 81 THR A O 1
ATOM 619 N N . ASP A 1 82 ? 5.916 1.242 -7.338 1.00 88.31 82 ASP A N 1
ATOM 620 C CA . ASP A 1 82 ? 6.483 0.561 -8.497 1.00 88.31 82 ASP A CA 1
ATOM 621 C C . ASP A 1 82 ? 5.587 -0.612 -8.906 1.00 88.31 82 ASP A C 1
ATOM 623 O O . ASP A 1 82 ? 4.830 -1.146 -8.089 1.00 88.31 82 ASP A O 1
ATOM 627 N N . ILE A 1 83 ? 5.628 -0.960 -10.191 1.00 88.81 83 ILE A N 1
ATOM 628 C CA . ILE A 1 83 ? 4.842 -2.033 -10.797 1.00 88.81 83 ILE A CA 1
ATOM 629 C C . ILE A 1 83 ? 5.794 -3.160 -11.186 1.00 88.81 83 ILE A C 1
ATOM 631 O O . ILE A 1 83 ? 6.557 -3.052 -12.143 1.00 88.81 83 ILE A O 1
ATOM 635 N N . ILE A 1 84 ? 5.737 -4.253 -10.426 1.00 85.12 84 ILE A N 1
ATOM 636 C CA . ILE A 1 84 ? 6.704 -5.360 -10.501 1.00 85.12 84 ILE A CA 1
ATOM 637 C C . ILE A 1 84 ? 6.658 -6.097 -11.844 1.00 85.12 84 ILE A C 1
ATOM 639 O O . ILE A 1 84 ? 7.688 -6.554 -12.330 1.00 85.12 84 ILE A O 1
ATOM 643 N N . ASP A 1 85 ? 5.478 -6.214 -12.448 1.00 83.94 85 ASP A N 1
ATOM 644 C CA . ASP A 1 85 ? 5.266 -6.795 -13.778 1.00 83.94 85 ASP A CA 1
ATOM 645 C C . ASP A 1 85 ? 5.283 -5.736 -14.899 1.00 83.94 85 ASP A C 1
ATOM 647 O O . ASP A 1 85 ? 4.846 -5.995 -16.023 1.00 83.94 85 ASP A O 1
ATOM 651 N N . GLY A 1 86 ? 5.782 -4.534 -14.593 1.00 85.38 86 GLY A N 1
ATOM 652 C CA . GLY A 1 86 ? 5.923 -3.420 -15.520 1.00 85.38 86 GLY A CA 1
ATOM 653 C C . GLY A 1 86 ? 7.245 -3.421 -16.292 1.00 85.38 86 GLY A C 1
ATOM 654 O O . GLY A 1 86 ? 8.135 -4.243 -16.095 1.00 85.38 86 GLY A O 1
ATOM 655 N N . ASP A 1 87 ? 7.384 -2.443 -17.189 1.00 88.62 87 ASP A N 1
ATOM 656 C CA . ASP A 1 87 ? 8.545 -2.335 -18.084 1.00 88.62 87 ASP A CA 1
ATOM 657 C C . ASP A 1 87 ? 9.757 -1.618 -17.447 1.00 88.62 87 ASP A C 1
ATOM 659 O O . ASP A 1 87 ? 10.832 -1.564 -18.052 1.00 88.62 87 ASP A O 1
ATOM 663 N N . LYS A 1 88 ? 9.594 -1.007 -16.263 1.00 85.44 88 LYS A N 1
ATOM 664 C CA . LYS A 1 88 ? 10.641 -0.222 -15.588 1.00 85.44 88 LYS A CA 1
ATOM 665 C C . LYS A 1 88 ? 11.373 -1.056 -14.528 1.00 85.44 88 LYS A C 1
ATOM 667 O O . LYS A 1 88 ? 10.735 -1.850 -13.845 1.00 85.44 88 LYS A O 1
ATOM 672 N N . PRO A 1 89 ? 12.687 -0.845 -14.315 1.00 91.56 89 PRO A N 1
ATOM 673 C CA . PRO A 1 89 ? 13.387 -1.454 -13.188 1.00 91.56 89 PRO A CA 1
ATOM 674 C C . PRO A 1 89 ? 12.790 -1.013 -11.843 1.00 91.56 89 PRO A C 1
ATOM 676 O O . PRO A 1 89 ? 12.649 0.189 -11.601 1.00 91.56 89 PRO A O 1
ATOM 679 N N . THR A 1 90 ? 12.526 -1.975 -10.950 1.00 86.81 90 THR A N 1
ATOM 680 C CA . THR A 1 90 ? 11.909 -1.788 -9.621 1.00 86.81 90 THR A CA 1
ATOM 681 C C . THR A 1 90 ? 12.509 -0.605 -8.864 1.00 86.81 90 THR A C 1
ATOM 683 O O . THR A 1 90 ? 11.816 0.328 -8.467 1.00 86.81 90 THR A O 1
ATOM 686 N N . THR A 1 91 ? 13.835 -0.613 -8.706 1.00 92.44 91 THR A N 1
ATOM 687 C CA . THR A 1 91 ? 14.558 0.401 -7.932 1.00 92.44 91 THR A CA 1
ATOM 688 C C . THR A 1 91 ? 14.437 1.801 -8.548 1.00 92.44 91 THR A C 1
ATOM 690 O O . THR A 1 91 ? 14.339 2.789 -7.821 1.00 92.44 91 THR A O 1
ATOM 693 N N . GLU A 1 92 ? 14.435 1.911 -9.878 1.00 92.56 92 GLU A N 1
ATOM 694 C CA . GLU A 1 92 ? 14.337 3.204 -10.563 1.00 92.56 92 GLU A CA 1
ATOM 695 C C . GLU A 1 92 ? 12.931 3.789 -10.435 1.00 92.56 92 GLU A C 1
ATOM 697 O O . GLU A 1 92 ? 12.786 4.953 -10.062 1.00 92.56 92 GLU A O 1
ATOM 702 N N . GLU A 1 93 ? 11.900 2.974 -10.676 1.00 88.06 93 GLU A N 1
ATOM 703 C CA . GLU A 1 93 ? 10.507 3.404 -10.557 1.00 88.06 93 GLU A CA 1
ATOM 704 C C . GLU A 1 93 ? 10.138 3.743 -9.107 1.00 88.06 93 GLU A C 1
ATOM 706 O O . GLU A 1 93 ? 9.500 4.770 -8.859 1.00 88.06 93 GLU A O 1
ATOM 711 N N . PHE A 1 94 ? 10.624 2.952 -8.144 1.00 88.12 94 PHE A N 1
ATOM 712 C CA . PHE A 1 94 ? 10.491 3.242 -6.720 1.00 88.12 94 PHE A CA 1
ATOM 713 C C . PHE A 1 94 ? 11.030 4.639 -6.388 1.00 88.12 94 PHE A C 1
ATOM 715 O O . PHE A 1 94 ? 10.315 5.456 -5.807 1.00 88.12 94 PHE A O 1
ATOM 722 N N . LEU A 1 95 ? 12.275 4.939 -6.780 1.00 94.31 95 LEU A N 1
ATOM 723 C CA . LEU A 1 95 ? 12.921 6.221 -6.483 1.00 94.31 95 LEU A CA 1
ATOM 724 C C . LEU A 1 95 ? 12.270 7.398 -7.223 1.00 94.31 95 LEU A C 1
ATOM 726 O O . LEU A 1 95 ? 12.141 8.476 -6.641 1.00 94.31 95 LEU A O 1
ATOM 730 N N . GLU A 1 96 ? 11.847 7.200 -8.475 1.00 92.00 96 GLU A N 1
ATOM 731 C CA . GLU A 1 96 ? 11.143 8.209 -9.276 1.00 92.00 96 GLU A CA 1
ATOM 732 C C . GLU A 1 96 ? 9.815 8.612 -8.618 1.00 92.00 96 GLU A C 1
ATOM 734 O O . 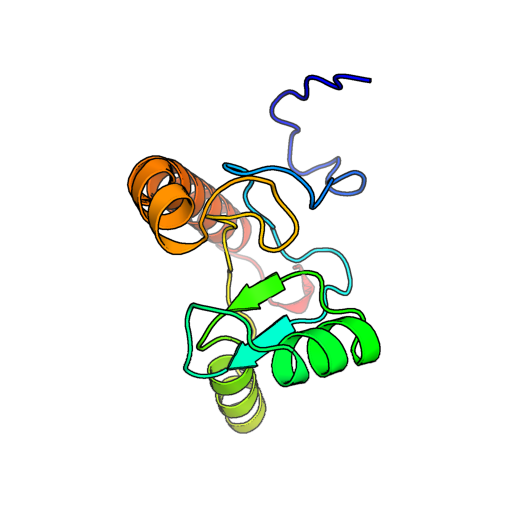GLU A 1 96 ? 9.483 9.799 -8.543 1.00 92.00 96 GLU A O 1
ATOM 739 N N . ASN A 1 97 ? 9.075 7.633 -8.092 1.00 87.69 97 ASN A N 1
ATOM 740 C CA . ASN A 1 97 ? 7.730 7.842 -7.567 1.00 87.69 97 ASN A CA 1
ATOM 741 C C . ASN A 1 97 ? 7.682 8.146 -6.066 1.00 87.69 97 ASN A C 1
ATOM 743 O O . ASN A 1 97 ? 6.672 8.679 -5.598 1.00 87.69 97 ASN A O 1
ATOM 747 N N . LEU A 1 98 ? 8.745 7.843 -5.309 1.00 91.06 98 LEU A N 1
ATOM 748 C CA . LEU A 1 98 ? 8.751 7.868 -3.842 1.00 91.06 98 LEU A CA 1
ATOM 749 C C . LEU A 1 98 ? 8.177 9.163 -3.259 1.00 91.06 98 LEU A C 1
ATOM 751 O O . LEU A 1 98 ? 7.307 9.115 -2.394 1.00 91.06 98 LEU A O 1
ATOM 755 N N . ALA A 1 99 ? 8.624 10.324 -3.743 1.00 89.31 99 ALA A N 1
ATOM 756 C CA . ALA A 1 99 ? 8.185 11.614 -3.210 1.00 89.31 99 ALA A CA 1
ATOM 757 C C . ALA A 1 99 ? 6.687 11.876 -3.451 1.00 89.31 99 ALA A C 1
ATOM 759 O O . ALA A 1 99 ? 5.980 12.335 -2.554 1.00 89.31 99 ALA A O 1
ATOM 760 N N . VAL A 1 100 ? 6.192 11.567 -4.653 1.00 87.44 100 VAL A N 1
ATOM 761 C CA . VAL A 1 100 ? 4.788 11.796 -5.030 1.00 87.44 100 VAL A CA 1
ATOM 762 C C . VAL A 1 100 ? 3.872 10.819 -4.299 1.00 87.44 100 VAL A C 1
ATOM 764 O O . VAL A 1 100 ? 2.837 11.219 -3.769 1.00 87.44 100 VAL A O 1
ATOM 767 N N . VAL A 1 101 ? 4.268 9.549 -4.225 1.00 85.06 101 VAL A N 1
ATOM 768 C CA . VAL A 1 101 ? 3.503 8.500 -3.544 1.00 85.06 101 VAL A CA 1
ATOM 769 C C . VAL A 1 101 ? 3.487 8.718 -2.032 1.00 85.06 101 VAL A C 1
ATOM 771 O O . VAL A 1 101 ? 2.447 8.518 -1.410 1.00 85.06 101 VAL A O 1
ATOM 774 N N . ALA A 1 102 ? 4.583 9.198 -1.436 1.00 87.88 102 ALA A N 1
ATOM 775 C CA . ALA A 1 102 ? 4.618 9.562 -0.021 1.00 87.88 102 ALA A CA 1
ATOM 776 C C . ALA A 1 102 ? 3.666 10.726 0.299 1.00 87.88 102 ALA A C 1
ATOM 778 O O . ALA A 1 102 ? 2.909 10.634 1.262 1.00 87.88 102 ALA A O 1
ATOM 779 N N . ALA A 1 103 ? 3.640 11.777 -0.529 1.00 85.31 103 ALA A N 1
ATOM 780 C CA . ALA A 1 103 ? 2.698 12.888 -0.360 1.00 85.31 103 ALA A CA 1
ATOM 781 C C . ALA A 1 103 ? 1.236 12.435 -0.526 1.00 85.31 103 ALA A C 1
ATOM 783 O O . ALA A 1 103 ? 0.347 12.874 0.203 1.00 85.31 103 ALA A O 1
ATOM 784 N N . ALA A 1 104 ? 0.985 11.517 -1.463 1.00 84.00 104 ALA A N 1
ATOM 785 C CA . ALA A 1 104 ? -0.325 10.908 -1.635 1.00 84.00 104 ALA A CA 1
ATOM 786 C C . ALA A 1 104 ? -0.720 10.110 -0.376 1.00 84.00 104 ALA A C 1
ATOM 788 O O . ALA A 1 104 ? -1.805 10.314 0.170 1.00 84.00 104 ALA A O 1
ATOM 789 N N . LEU A 1 105 ? 0.178 9.258 0.132 1.00 85.88 105 LEU A N 1
ATOM 790 C CA . LEU A 1 105 ? -0.040 8.475 1.349 1.00 85.88 105 LEU A CA 1
ATOM 791 C C . LEU A 1 105 ? -0.299 9.371 2.567 1.00 85.88 105 LEU A C 1
ATOM 793 O O . LEU A 1 105 ? -1.232 9.099 3.317 1.00 85.88 105 LEU A O 1
ATOM 797 N N . GLU A 1 106 ? 0.463 10.452 2.738 1.00 90.38 106 GLU A N 1
ATOM 798 C CA . GLU A 1 106 ? 0.239 11.454 3.787 1.00 90.38 106 GLU A CA 1
ATOM 799 C C . GLU A 1 106 ? -1.192 12.003 3.729 1.00 90.38 106 GLU A C 1
ATOM 801 O O . GLU A 1 106 ? -1.913 11.987 4.729 1.00 90.38 106 GLU A O 1
ATOM 806 N N . GLN A 1 107 ? -1.634 12.429 2.542 1.00 87.31 107 GLN A N 1
ATOM 807 C CA . GLN A 1 107 ? -2.975 12.968 2.346 1.00 87.31 107 GLN A CA 1
ATOM 808 C C . GLN A 1 107 ? -4.066 11.933 2.654 1.00 87.31 107 GLN A C 1
ATOM 810 O O . GLN A 1 107 ? -5.059 12.268 3.303 1.00 87.31 107 GLN A O 1
ATOM 815 N N . ALA A 1 108 ? -3.907 10.685 2.207 1.00 83.38 108 ALA A N 1
ATOM 816 C CA . ALA A 1 108 ? -4.878 9.632 2.496 1.00 83.38 108 ALA A CA 1
ATOM 817 C C . ALA A 1 108 ? -4.922 9.283 3.983 1.00 83.38 108 ALA A C 1
ATOM 819 O O . ALA A 1 108 ? -6.007 9.156 4.542 1.00 83.38 108 ALA A O 1
ATOM 820 N N . VAL A 1 109 ? -3.770 9.178 4.648 1.00 86.00 109 VAL A N 1
ATOM 821 C CA . VAL A 1 109 ? -3.716 8.909 6.090 1.00 86.00 109 VAL A CA 1
ATOM 822 C C . VAL A 1 109 ? -4.396 10.031 6.872 1.00 86.00 109 VAL A C 1
ATOM 824 O O . VAL A 1 109 ? -5.179 9.737 7.772 1.00 86.00 109 VAL A O 1
ATOM 827 N N . ALA A 1 110 ? -4.189 11.298 6.500 1.00 88.75 110 ALA A N 1
ATOM 828 C CA . ALA A 1 110 ? -4.894 12.421 7.118 1.00 88.75 110 ALA A CA 1
ATOM 829 C C . ALA A 1 110 ? -6.422 12.295 6.969 1.00 88.75 110 ALA A C 1
ATOM 831 O O . ALA A 1 110 ? -7.150 12.416 7.952 1.00 88.75 110 ALA A O 1
ATOM 832 N N . GLN A 1 111 ? -6.910 11.960 5.769 1.00 85.19 111 GLN A N 1
ATOM 833 C CA . GLN A 1 111 ? -8.342 11.739 5.523 1.00 85.19 111 GLN A CA 1
ATOM 834 C C . GLN A 1 111 ? -8.906 10.571 6.335 1.00 85.19 111 GLN A C 1
ATOM 836 O O . GLN A 1 111 ? -10.034 10.644 6.821 1.00 85.19 111 GLN A O 1
ATOM 841 N N . VAL A 1 112 ? -8.136 9.494 6.493 1.00 84.56 112 VAL A N 1
ATOM 842 C CA . VAL A 1 112 ? -8.560 8.341 7.287 1.00 84.56 112 VAL A CA 1
ATOM 843 C C . VAL A 1 112 ? -8.577 8.674 8.780 1.00 84.56 112 VAL A C 1
ATOM 845 O O . VAL A 1 112 ? -9.528 8.304 9.465 1.00 84.56 112 VAL A O 1
ATOM 848 N N . ILE A 1 113 ? -7.595 9.425 9.288 1.00 88.44 113 ILE A N 1
ATOM 849 C CA . ILE A 1 113 ? -7.600 9.924 10.672 1.00 88.44 113 ILE A CA 1
ATOM 850 C C . ILE A 1 113 ? -8.846 10.780 10.920 1.00 88.44 113 ILE A C 1
ATOM 852 O O . ILE A 1 113 ? -9.564 10.539 11.892 1.00 88.44 113 ILE A O 1
ATOM 856 N N . ASP A 1 114 ? -9.144 11.718 10.019 1.00 92.56 114 ASP A N 1
ATOM 857 C CA . ASP A 1 114 ? -10.347 12.549 10.100 1.00 92.56 114 ASP A CA 1
ATOM 858 C C . ASP A 1 114 ? -11.628 11.702 10.055 1.00 92.56 114 ASP A C 1
ATOM 860 O O . ASP A 1 114 ? -12.579 11.973 10.789 1.00 92.56 114 ASP A O 1
ATOM 864 N N . TYR A 1 115 ? -11.654 10.645 9.234 1.00 87.69 115 TYR A N 1
ATOM 865 C CA . TYR A 1 115 ? -12.788 9.727 9.131 1.00 87.69 115 TYR A CA 1
ATOM 866 C C . TYR A 1 115 ? -12.997 8.884 10.395 1.00 87.69 115 TYR A C 1
ATOM 868 O O . TYR A 1 115 ? -14.150 8.634 10.752 1.00 87.69 115 TYR A O 1
ATOM 876 N N . ILE A 1 116 ? -11.923 8.420 11.042 1.00 89.06 116 ILE A N 1
ATOM 877 C CA . ILE A 1 116 ? -11.968 7.574 12.249 1.00 89.06 116 ILE A CA 1
ATOM 878 C C . ILE A 1 116 ? -12.258 8.410 13.502 1.00 89.06 116 ILE A C 1
ATOM 880 O O . ILE A 1 116 ? -12.793 7.890 14.481 1.00 89.06 116 ILE A O 1
ATOM 884 N N . ASN A 1 117 ? -11.927 9.702 13.493 1.00 94.06 117 ASN A N 1
ATOM 885 C CA . ASN A 1 117 ? -12.104 10.572 14.647 1.00 94.06 117 ASN A CA 1
ATOM 886 C C . ASN A 1 117 ? -13.555 10.546 15.170 1.00 94.06 117 ASN A C 1
ATOM 888 O O . ASN A 1 117 ? -14.501 10.903 14.469 1.00 94.06 117 ASN A O 1
ATOM 892 N N . GLY A 1 118 ? -13.722 10.123 16.426 1.00 95.06 118 GLY A N 1
ATOM 893 C CA . GLY A 1 118 ? -15.026 10.003 17.083 1.00 95.06 118 GLY A CA 1
ATOM 894 C C . GLY A 1 118 ? -15.819 8.726 16.774 1.00 95.06 118 GLY A C 1
ATOM 895 O O . GLY A 1 118 ? -16.941 8.620 17.263 1.00 95.06 118 GLY A O 1
ATOM 896 N N . LYS A 1 119 ? -15.263 7.767 16.018 1.00 91.88 119 LYS A N 1
ATOM 897 C CA . LYS A 1 119 ? -15.894 6.475 15.697 1.00 91.88 119 LYS A CA 1
ATOM 898 C C . LYS A 1 119 ? -15.287 5.305 16.473 1.00 91.88 119 LYS A C 1
ATOM 900 O O . LYS A 1 119 ? -14.092 5.268 16.760 1.00 91.88 119 LYS A O 1
ATOM 905 N N . CYS A 1 120 ? -16.114 4.311 16.765 1.00 88.88 120 CYS A N 1
ATOM 906 C CA . CYS A 1 120 ? -15.734 2.978 17.214 1.00 88.88 120 CYS A CA 1
ATOM 907 C C . CYS A 1 120 ? -15.340 2.097 16.020 1.00 88.88 120 CYS A C 1
ATOM 909 O O . CYS A 1 120 ? -15.814 2.300 14.909 1.00 88.88 120 CYS A O 1
ATOM 911 N N . ILE A 1 121 ? -14.567 1.034 16.268 1.00 82.88 121 ILE A N 1
ATOM 912 C CA . ILE A 1 121 ? -14.192 0.041 15.238 1.00 82.88 121 ILE A CA 1
ATOM 913 C C . ILE A 1 121 ? -15.421 -0.564 14.542 1.00 82.88 121 ILE A C 1
ATOM 915 O O . ILE A 1 121 ? -15.382 -0.838 13.353 1.00 82.88 121 ILE A O 1
ATOM 919 N N . THR A 1 122 ? -16.530 -0.749 15.261 1.00 87.06 122 THR A N 1
ATOM 920 C CA . THR A 1 122 ? -17.787 -1.277 14.703 1.00 87.06 122 THR A CA 1
ATOM 921 C C . THR A 1 122 ? -18.489 -0.321 13.735 1.00 87.06 122 THR A C 1
ATOM 923 O O . THR A 1 122 ? -19.471 -0.709 13.112 1.00 87.06 122 THR A O 1
ATOM 926 N N . GLU A 1 123 ? -18.043 0.933 13.669 1.00 82.62 123 GLU A N 1
ATOM 927 C CA . GLU A 1 123 ? -18.568 1.988 12.796 1.00 82.62 123 GLU A CA 1
ATOM 928 C C . GLU A 1 123 ? -17.641 2.260 11.595 1.00 82.62 123 GLU A C 1
ATOM 930 O O . GLU A 1 123 ? -17.916 3.174 10.811 1.00 82.62 123 GLU A O 1
ATOM 935 N N . LEU A 1 124 ? -16.534 1.510 11.484 1.00 79.00 124 LEU A N 1
ATOM 936 C CA . LEU A 1 124 ? -15.570 1.585 10.385 1.00 79.00 124 LEU A CA 1
ATOM 937 C C . LEU A 1 124 ? -15.943 0.641 9.243 1.00 79.00 124 LEU A C 1
ATOM 939 O O . LEU A 1 124 ? -16.401 -0.491 9.523 1.00 79.00 124 LEU A O 1
#

Organism: NCBI:txid360622

Secondary structure (DSSP, 8-state):
---------GGGTT---SS-TT-EE-S-S-PEEEE-S-SS--HHHHHHHHHTTEEEEESSHHHHHHHHHHHT-----EE----TTSSS-HHHHHHHHHHHHHHHHHHHHHHHHHHHTT--GGG-

Mean predicted aligned error: 9.71 Å

InterPro domains:
  IPR035994 Nucleoside phosphorylase superfamily [G3DSA:3.40.50.1580] (30-124)
  IPR035994 Nucleoside phosphorylase superfamily [SSF53167] (36-114)
  IPR044580 5'-Methylthioadenosine/S-adenosylhomocysteine nucleosidase [PTHR46994] (34-124)

Sequence (124 aa):
MTKIYRLVPMSSVKDMDSTKPGHIMLLADPITFKVGDSLEMCPQDESFIIANDATVKDMEGADVAYVADLLKVPGFYKAVTDIIDGDKPTTEEFLENLAVVAAALEQAVAQVIDYINGKCITEL

Nearest PDB structures (foldseek):
  2qsu-assembly1_B  TM=9.791E-01  e=4.494E-08  Arabidopsis thaliana
  3bsf-assembly1_B  TM=9.764E-01  e=1.969E-07  Arabidopsis thaliana
  3oze-assembly1_B  TM=6.881E-01  e=2.412E+00  Homo sapiens